Protein AF-G3XEV1-F1 (afdb_monomer_lite)

Radius of gyration: 14.2 Å; chains: 1; bounding box: 32×42×33 Å

pLDDT: mean 81.19, std 7.07, range [62.25, 90.12]

Secondary structure (DSSP, 8-state):
---HHHH--PPPPEEEEETTTTEEEEE--TTS-S-TTTSPEEEEEEEEETTTTEEEEEEESSSEEEPP---TTEEEEEEEEESSS-PPPP-

Structure (mmCIF, N/CA/C/O backbone):
data_AF-G3XEV1-F1
#
_entry.id   AF-G3XEV1-F1
#
loop_
_atom_site.group_PDB
_atom_site.id
_atom_site.type_symbol
_atom_site.label_atom_id
_atom_site.label_alt_id
_atom_site.label_comp_id
_atom_site.label_asym_id
_atom_site.label_entity_id
_atom_site.label_seq_id
_atom_site.pdbx_PDB_ins_code
_atom_site.Cartn_x
_atom_site.Cartn_y
_atom_site.Cartn_z
_atom_site.occupancy
_atom_site.B_iso_or_equiv
_atom_site.auth_seq_id
_atom_site.auth_comp_id
_atom_site.auth_asym_id
_atom_site.auth_atom_id
_atom_site.pdbx_PDB_model_num
ATOM 1 N N . SER A 1 1 ? 5.878 -26.902 -12.653 1.00 76.31 1 SER A N 1
ATOM 2 C CA . SER A 1 1 ? 6.622 -25.636 -12.801 1.00 76.31 1 SER A CA 1
ATOM 3 C C . SER A 1 1 ? 5.961 -24.556 -11.977 1.00 76.31 1 SER A C 1
ATOM 5 O O . SER A 1 1 ? 4.739 -24.538 -11.932 1.00 76.31 1 SER A O 1
ATOM 7 N N . PHE A 1 2 ? 6.739 -23.686 -11.338 1.00 79.25 2 PHE A N 1
ATOM 8 C CA . PHE A 1 2 ? 6.241 -22.462 -10.706 1.00 79.25 2 PHE A CA 1
ATOM 9 C C . PHE A 1 2 ? 6.900 -21.257 -11.382 1.00 79.25 2 PHE A C 1
ATOM 11 O O . PHE A 1 2 ? 8.016 -21.374 -11.890 1.00 79.25 2 PHE A O 1
ATOM 18 N N . PHE A 1 3 ? 6.217 -20.115 -11.398 1.00 81.50 3 PHE A N 1
ATOM 19 C CA . PHE A 1 3 ? 6.804 -18.849 -11.826 1.00 81.50 3 PHE A CA 1
ATOM 20 C C . PHE A 1 3 ? 7.031 -17.966 -10.604 1.00 81.50 3 PHE A C 1
ATOM 22 O O . PHE A 1 3 ? 6.214 -17.947 -9.688 1.00 81.50 3 PHE A O 1
ATOM 29 N N . ILE A 1 4 ? 8.118 -17.191 -10.607 1.00 81.25 4 ILE A N 1
ATOM 30 C CA . ILE A 1 4 ? 8.438 -16.269 -9.504 1.00 81.25 4 ILE A CA 1
ATOM 31 C C . ILE A 1 4 ? 7.261 -15.321 -9.239 1.00 81.25 4 ILE A C 1
ATOM 33 O O . ILE A 1 4 ? 6.890 -15.129 -8.089 1.00 81.25 4 ILE A O 1
ATOM 37 N N . ARG A 1 5 ? 6.606 -14.824 -10.299 1.00 81.62 5 ARG A N 1
ATOM 38 C CA . ARG A 1 5 ? 5.424 -13.942 -10.233 1.00 81.62 5 ARG A CA 1
ATOM 39 C C . ARG A 1 5 ? 4.250 -14.496 -9.409 1.00 81.62 5 ARG A C 1
ATOM 41 O O . ARG A 1 5 ? 3.499 -13.706 -8.853 1.00 81.62 5 ARG A O 1
ATOM 48 N N . ASP A 1 6 ? 4.111 -15.821 -9.312 1.00 79.50 6 ASP A N 1
ATOM 49 C CA . ASP A 1 6 ? 3.033 -16.472 -8.551 1.00 79.50 6 ASP A CA 1
ATOM 50 C C . ASP A 1 6 ? 3.355 -16.576 -7.051 1.00 79.50 6 ASP A C 1
ATOM 52 O O . ASP A 1 6 ? 2.453 -16.726 -6.231 1.00 79.50 6 ASP A O 1
ATOM 56 N N . ILE A 1 7 ? 4.635 -16.470 -6.680 1.00 83.31 7 ILE A N 1
ATOM 57 C CA . ILE A 1 7 ? 5.112 -16.561 -5.292 1.00 83.31 7 ILE A CA 1
ATOM 58 C C . ILE A 1 7 ? 5.639 -15.226 -4.754 1.00 83.31 7 ILE A C 1
ATOM 60 O O . ILE A 1 7 ? 6.190 -15.180 -3.655 1.00 83.31 7 ILE A O 1
ATOM 64 N N . ILE A 1 8 ? 5.485 -14.130 -5.506 1.00 83.56 8 ILE A N 1
ATOM 65 C CA . ILE A 1 8 ? 5.858 -12.807 -5.011 1.00 83.56 8 ILE A CA 1
ATOM 66 C C . ILE A 1 8 ? 4.933 -12.421 -3.854 1.00 83.56 8 ILE A C 1
ATOM 68 O O . ILE A 1 8 ? 3.705 -12.412 -3.966 1.00 83.56 8 ILE A O 1
ATOM 72 N N . LYS A 1 9 ? 5.547 -12.055 -2.734 1.00 84.44 9 LYS A N 1
ATOM 73 C CA . LYS A 1 9 ? 4.893 -11.393 -1.612 1.00 84.44 9 LYS A CA 1
ATOM 74 C C . LYS A 1 9 ? 5.733 -10.157 -1.289 1.00 84.44 9 LYS A C 1
ATOM 76 O O . LYS A 1 9 ? 6.876 -10.327 -0.864 1.00 84.44 9 LYS A O 1
ATOM 81 N N . PRO A 1 10 ? 5.241 -8.936 -1.559 1.00 84.12 10 PRO A N 1
ATOM 82 C CA . PRO A 1 10 ? 5.957 -7.739 -1.154 1.00 84.12 10 PRO A CA 1
ATOM 83 C C . PRO A 1 10 ? 6.048 -7.673 0.368 1.00 84.12 10 PRO A C 1
ATOM 85 O O . PRO A 1 10 ? 5.205 -8.213 1.090 1.00 84.12 10 PRO A O 1
ATOM 88 N N . ASP A 1 11 ? 7.081 -6.988 0.838 1.00 86.00 11 ASP A N 1
ATOM 89 C CA . ASP A 1 11 ? 7.255 -6.705 2.255 1.00 86.00 11 ASP A CA 1
ATOM 90 C C . ASP A 1 11 ? 6.243 -5.650 2.734 1.00 86.00 11 ASP A C 1
ATOM 92 O O . ASP A 1 11 ? 5.594 -4.978 1.922 1.00 86.00 11 ASP A O 1
ATOM 96 N N . ALA A 1 12 ? 6.088 -5.514 4.050 1.00 83.06 12 ALA A N 1
ATOM 97 C CA . ALA A 1 12 ? 5.138 -4.570 4.619 1.00 83.06 12 ALA A CA 1
ATOM 98 C C . ALA A 1 12 ? 5.585 -3.132 4.296 1.00 83.06 12 ALA A C 1
ATOM 100 O O . ALA A 1 12 ? 6.730 -2.753 4.573 1.00 83.06 12 ALA A O 1
ATOM 101 N N . PRO A 1 13 ? 4.717 -2.294 3.705 1.00 85.62 13 PRO A N 1
ATOM 102 C CA . PRO A 1 13 ? 5.064 -0.907 3.458 1.00 85.62 13 PRO A CA 1
ATOM 103 C C . PRO A 1 13 ? 5.188 -0.158 4.787 1.00 85.62 13 PRO A C 1
ATOM 105 O O . PRO A 1 13 ? 4.421 -0.373 5.728 1.00 85.62 13 PRO A O 1
ATOM 108 N N . GLN A 1 14 ? 6.140 0.770 4.868 1.00 83.81 14 GLN A N 1
ATOM 109 C CA . GLN A 1 14 ? 6.318 1.565 6.078 1.00 83.81 14 GLN A CA 1
ATOM 110 C C . GLN A 1 14 ? 5.207 2.618 6.146 1.00 83.81 14 GLN A C 1
ATOM 112 O O . GLN A 1 14 ? 5.275 3.646 5.471 1.00 83.81 14 GLN A O 1
ATOM 117 N N . CYS A 1 15 ? 4.162 2.340 6.928 1.00 83.44 15 CYS A N 1
ATOM 118 C CA . CYS A 1 15 ? 3.007 3.219 7.076 1.00 83.44 15 CYS A CA 1
ATOM 119 C C . CYS A 1 15 ? 3.227 4.300 8.140 1.00 83.44 15 CYS A C 1
ATOM 121 O O . CYS A 1 15 ? 3.753 4.043 9.224 1.00 83.44 15 CYS A O 1
ATOM 123 N N . GLN A 1 16 ? 2.751 5.506 7.856 1.00 82.50 16 GLN A N 1
ATOM 124 C CA . GLN A 1 16 ? 2.781 6.649 8.751 1.00 82.50 16 GLN A CA 1
ATOM 125 C C . GLN A 1 16 ? 1.402 7.315 8.762 1.00 82.50 16 GLN A C 1
ATOM 127 O O . GLN A 1 16 ? 0.869 7.726 7.732 1.00 82.50 16 GLN A O 1
ATOM 132 N N . TYR A 1 17 ? 0.791 7.399 9.943 1.00 81.56 17 TYR A N 1
ATOM 133 C CA . TYR A 1 17 ? -0.513 8.034 10.108 1.00 81.56 17 TYR A CA 1
ATOM 134 C C . TYR A 1 17 ? -0.353 9.486 10.555 1.00 81.56 17 TYR A C 1
ATOM 136 O O . TYR A 1 17 ? 0.177 9.768 11.630 1.00 81.56 17 TYR A O 1
ATOM 144 N N . ILE A 1 18 ? -0.860 10.413 9.746 1.00 78.81 18 ILE A N 1
ATOM 145 C CA . ILE A 1 18 ? -0.874 11.844 10.035 1.00 78.81 18 ILE A CA 1
ATOM 146 C C . ILE A 1 18 ? -2.254 12.204 10.592 1.00 78.81 18 ILE A C 1
ATOM 148 O O . ILE A 1 18 ? -3.181 12.574 9.866 1.00 78.81 18 ILE A O 1
ATOM 152 N N . SER A 1 19 ? -2.380 12.129 11.921 1.00 67.06 19 SER A N 1
ATOM 153 C CA . SER A 1 19 ? -3.635 12.411 12.634 1.00 67.06 19 SER A CA 1
ATOM 154 C C . SER A 1 19 ? -4.179 13.828 12.414 1.00 67.06 19 SER A C 1
ATOM 156 O O . SER A 1 19 ? -5.377 14.039 12.597 1.00 67.06 19 SER A O 1
ATOM 158 N N . ALA A 1 20 ? -3.332 14.795 12.040 1.00 68.38 20 ALA A N 1
ATOM 159 C CA . ALA A 1 20 ? -3.744 16.182 11.814 1.00 68.38 20 ALA A CA 1
ATOM 160 C C . ALA A 1 20 ? -4.780 16.303 10.681 1.00 68.38 20 ALA A C 1
ATOM 162 O O . ALA A 1 20 ? -5.786 16.993 10.837 1.00 68.38 20 ALA A O 1
ATOM 163 N N . ASN A 1 21 ? -4.575 15.558 9.589 1.00 70.94 21 ASN A N 1
ATOM 164 C CA . ASN A 1 21 ? -5.398 15.642 8.379 1.00 70.94 21 ASN A CA 1
ATOM 165 C C . ASN A 1 21 ? -6.182 14.350 8.092 1.00 70.94 21 ASN A C 1
ATOM 167 O O . ASN A 1 21 ? -6.963 14.309 7.148 1.00 70.94 21 ASN A O 1
ATOM 171 N N . GLY A 1 22 ? -5.985 13.294 8.893 1.00 77.88 22 GLY A N 1
ATOM 172 C CA . GLY A 1 22 ? -6.523 11.963 8.589 1.00 77.88 22 GLY A CA 1
ATOM 173 C C . GLY A 1 22 ? -5.840 11.319 7.379 1.00 77.88 22 GLY A C 1
ATOM 174 O O . GLY A 1 22 ? -6.396 10.420 6.758 1.00 77.88 22 GLY A O 1
ATOM 175 N N . THR A 1 23 ? -4.641 11.776 7.017 1.00 85.69 23 THR A N 1
ATOM 176 C CA . THR A 1 23 ? -3.890 11.226 5.886 1.00 85.69 23 THR A CA 1
ATOM 177 C C . THR A 1 23 ? -3.036 10.063 6.370 1.00 85.69 23 THR A C 1
ATOM 179 O O . THR A 1 23 ? -2.253 10.213 7.307 1.00 85.69 23 THR A O 1
ATOM 182 N N . VAL A 1 24 ? -3.156 8.909 5.725 1.00 86.81 24 VAL A N 1
ATOM 183 C CA . VAL A 1 24 ? -2.202 7.808 5.873 1.00 86.81 24 VAL A CA 1
ATOM 184 C C . VAL A 1 24 ? -1.246 7.904 4.697 1.00 86.81 24 VAL A C 1
ATOM 186 O O . VAL A 1 24 ? -1.680 7.934 3.549 1.00 86.81 24 VAL A O 1
ATOM 189 N N . THR A 1 25 ? 0.045 7.975 4.977 1.00 89.50 25 THR A N 1
ATOM 190 C CA . THR A 1 25 ? 1.097 7.902 3.965 1.00 89.50 25 THR A CA 1
ATOM 191 C C . THR A 1 25 ? 1.894 6.626 4.171 1.00 89.50 25 THR A C 1
ATOM 193 O O . THR A 1 25 ? 1.984 6.108 5.283 1.00 89.50 25 THR A O 1
ATOM 196 N N . TRP A 1 26 ? 2.455 6.072 3.107 1.00 90.12 26 TRP A N 1
ATOM 197 C CA . TRP A 1 26 ? 3.337 4.916 3.209 1.00 90.12 26 TRP A CA 1
ATOM 198 C C . TRP A 1 26 ? 4.435 4.963 2.163 1.00 90.12 26 TRP A C 1
ATOM 200 O O . TRP A 1 26 ? 4.307 5.563 1.094 1.00 90.12 26 TRP A O 1
ATOM 210 N N . THR A 1 27 ? 5.550 4.317 2.469 1.00 88.31 27 THR A N 1
ATOM 211 C CA . THR A 1 27 ? 6.669 4.204 1.537 1.00 88.31 27 THR A CA 1
ATOM 212 C C . THR A 1 27 ? 6.811 2.791 1.005 1.00 88.31 27 THR A C 1
ATOM 214 O O . THR A 1 27 ? 6.468 1.813 1.672 1.00 88.31 27 THR A O 1
ATOM 217 N N . TYR A 1 28 ? 7.291 2.696 -0.239 1.00 85.25 28 TYR A N 1
ATOM 218 C CA . TYR A 1 28 ? 7.624 1.413 -0.843 1.00 85.25 28 TYR A CA 1
ATOM 219 C C . TYR A 1 28 ? 8.641 0.684 0.044 1.00 85.25 28 TYR A C 1
ATOM 221 O O . TYR A 1 28 ? 9.606 1.310 0.503 1.00 85.25 28 TYR A O 1
ATOM 229 N N . PRO A 1 29 ? 8.455 -0.624 0.266 1.00 84.88 29 PRO A N 1
ATOM 230 C CA . PRO A 1 29 ? 9.422 -1.402 1.014 1.00 84.88 29 PRO A CA 1
ATOM 231 C C . PRO A 1 29 ? 10.767 -1.395 0.283 1.00 84.88 29 PRO A C 1
ATOM 233 O O . PRO A 1 29 ? 10.830 -1.536 -0.939 1.00 84.88 29 PRO A O 1
ATOM 236 N N . ARG A 1 30 ? 11.866 -1.231 1.031 1.00 82.06 30 ARG A N 1
ATOM 237 C CA . ARG A 1 30 ? 13.226 -1.161 0.455 1.00 82.06 30 ARG A CA 1
ATOM 238 C C . ARG A 1 30 ? 13.643 -2.447 -0.255 1.00 82.06 30 ARG A C 1
ATOM 240 O O . ARG A 1 30 ? 14.521 -2.410 -1.106 1.00 82.06 30 ARG A O 1
ATOM 247 N N . THR A 1 31 ? 13.036 -3.565 0.122 1.00 85.50 31 THR A N 1
ATOM 248 C CA . THR A 1 31 ? 13.260 -4.893 -0.457 1.00 85.50 31 THR A CA 1
ATOM 249 C C . THR A 1 31 ? 12.536 -5.093 -1.789 1.00 85.50 31 THR A C 1
ATOM 251 O O . THR A 1 31 ? 12.765 -6.102 -2.452 1.00 85.50 31 THR A O 1
ATOM 254 N N . TRP A 1 32 ? 11.677 -4.155 -2.208 1.00 87.06 32 TRP A N 1
ATOM 255 C CA . TRP A 1 32 ? 10.960 -4.256 -3.474 1.00 87.06 32 TRP A CA 1
ATOM 256 C C . TRP A 1 32 ? 11.841 -3.938 -4.681 1.00 87.06 32 TRP A C 1
ATOM 258 O O . TRP A 1 32 ? 12.727 -3.082 -4.632 1.00 87.06 32 TRP A O 1
ATOM 268 N N . SER A 1 33 ? 11.561 -4.610 -5.796 1.00 84.12 33 SER A N 1
ATOM 269 C CA . SER A 1 33 ? 12.296 -4.435 -7.042 1.00 84.12 33 SER A CA 1
ATOM 270 C C . SER A 1 33 ? 12.186 -3.002 -7.573 1.00 84.12 33 SER A C 1
ATOM 272 O O . SER A 1 33 ? 11.107 -2.418 -7.665 1.00 84.12 33 SER A O 1
ATOM 274 N N . THR A 1 34 ? 13.330 -2.433 -7.954 1.00 82.38 34 THR A N 1
ATOM 275 C CA . THR A 1 34 ? 13.422 -1.127 -8.617 1.00 82.38 34 THR A CA 1
ATOM 276 C C . THR A 1 34 ? 13.702 -1.327 -10.113 1.00 82.38 34 THR A C 1
ATOM 278 O O . THR A 1 34 ? 14.344 -2.308 -10.483 1.00 82.38 34 THR A O 1
ATOM 281 N N . PRO A 1 35 ? 13.222 -0.438 -10.999 1.00 86.75 35 PRO A N 1
ATOM 282 C CA . PRO A 1 35 ? 12.523 0.808 -10.707 1.00 86.75 35 PRO A CA 1
ATOM 283 C C . PRO A 1 35 ? 11.019 0.610 -10.455 1.00 86.75 35 PRO A C 1
ATOM 285 O O . PRO A 1 35 ? 10.355 -0.209 -11.085 1.00 86.75 35 PRO A O 1
ATOM 288 N N . LYS A 1 36 ? 10.460 1.449 -9.578 1.00 78.50 36 LYS A N 1
ATOM 289 C CA . LYS A 1 36 ? 9.018 1.508 -9.261 1.00 78.50 36 LYS A CA 1
ATOM 290 C C . LYS A 1 36 ? 8.112 1.788 -10.469 1.00 78.50 36 LYS A C 1
ATOM 292 O O . LYS A 1 36 ? 6.928 1.486 -10.429 1.00 78.50 36 LYS A O 1
ATOM 297 N N . SER A 1 37 ? 8.663 2.349 -11.546 1.00 81.62 37 SER A N 1
ATOM 298 C CA . SER A 1 37 ? 7.957 2.525 -12.820 1.00 81.62 37 SER A CA 1
ATOM 299 C C . SER A 1 37 ? 7.682 1.199 -13.535 1.00 81.62 37 SER A C 1
ATOM 301 O O . SER A 1 37 ? 6.713 1.113 -14.281 1.00 81.62 37 SER A O 1
ATOM 303 N N . TYR A 1 38 ? 8.515 0.180 -13.306 1.00 84.56 38 TYR A N 1
ATOM 304 C CA . TYR A 1 38 ? 8.373 -1.145 -13.909 1.00 84.56 38 TYR A CA 1
ATOM 305 C C . TYR A 1 38 ? 7.694 -2.146 -12.966 1.00 84.56 38 TYR A C 1
ATOM 307 O O . TYR A 1 38 ? 6.902 -2.968 -13.415 1.00 84.56 38 TYR A O 1
ATOM 315 N N . PHE A 1 39 ? 7.944 -2.032 -11.658 1.00 83.88 39 PHE A N 1
ATOM 316 C CA . PHE A 1 39 ? 7.312 -2.854 -10.622 1.00 83.88 39 PHE A CA 1
ATOM 317 C C . PHE A 1 39 ? 6.387 -2.008 -9.730 1.00 83.88 39 PHE A C 1
ATOM 319 O O . PHE A 1 39 ? 6.751 -1.701 -8.589 1.00 83.88 39 PHE A O 1
ATOM 326 N N . PRO A 1 40 ? 5.215 -1.570 -10.221 1.00 87.19 40 PRO A N 1
ATOM 327 C CA . PRO A 1 40 ? 4.273 -0.830 -9.397 1.00 87.19 40 PRO A CA 1
ATOM 328 C C . PRO A 1 40 ? 3.599 -1.753 -8.381 1.00 87.19 40 PRO A C 1
ATOM 330 O O . PRO A 1 40 ? 3.059 -2.809 -8.722 1.00 87.19 40 PRO A O 1
ATOM 333 N N . LEU A 1 41 ? 3.586 -1.306 -7.130 1.00 87.69 41 LEU A N 1
ATOM 334 C CA . LEU A 1 41 ? 2.765 -1.885 -6.079 1.00 87.69 41 LEU A CA 1
ATOM 335 C C . LEU A 1 41 ? 1.429 -1.152 -6.019 1.00 87.69 41 LEU A C 1
ATOM 337 O O . LEU A 1 41 ? 1.365 0.067 -6.177 1.00 87.69 41 LEU A O 1
ATOM 341 N N . THR A 1 42 ? 0.377 -1.910 -5.754 1.00 89.31 42 THR A N 1
ATOM 342 C CA . THR A 1 42 ? -0.899 -1.394 -5.276 1.00 89.31 42 THR A CA 1
ATOM 343 C C . THR A 1 42 ? -0.961 -1.570 -3.764 1.00 89.31 42 THR A C 1
ATOM 345 O O . THR A 1 42 ? -0.379 -2.508 -3.207 1.00 89.31 42 THR A O 1
ATOM 348 N N . PHE A 1 43 ? -1.640 -0.657 -3.084 1.00 89.19 43 PHE A N 1
ATOM 349 C CA . PHE A 1 43 ? -1.719 -0.639 -1.635 1.00 89.19 43 PHE A CA 1
ATOM 350 C C . PHE A 1 43 ? -3.161 -0.680 -1.169 1.00 89.19 43 PHE A C 1
ATOM 352 O O . PHE A 1 43 ? -4.077 -0.190 -1.824 1.00 89.19 43 PHE A O 1
ATOM 359 N N . ARG A 1 44 ? -3.358 -1.259 0.008 1.00 88.81 44 ARG A N 1
ATOM 360 C CA . ARG A 1 44 ? -4.670 -1.404 0.618 1.00 88.81 44 ARG A CA 1
ATOM 361 C C . ARG A 1 44 ? -4.599 -1.023 2.079 1.00 88.81 44 ARG A C 1
ATOM 363 O O . ARG A 1 44 ? -3.924 -1.672 2.874 1.00 88.81 44 ARG A O 1
ATOM 370 N N . VAL A 1 45 ? -5.322 0.026 2.437 1.00 87.75 45 VAL A N 1
ATOM 371 C CA . VAL A 1 45 ? -5.454 0.507 3.807 1.00 87.75 45 VAL A CA 1
ATOM 372 C C . VAL A 1 45 ? -6.701 -0.097 4.419 1.00 87.75 45 VAL A C 1
ATOM 374 O O . VAL A 1 45 ? -7.829 0.235 4.051 1.00 87.75 45 VAL A O 1
ATOM 377 N N . LYS A 1 46 ? -6.506 -0.978 5.392 1.00 87.19 46 LYS A N 1
ATOM 378 C CA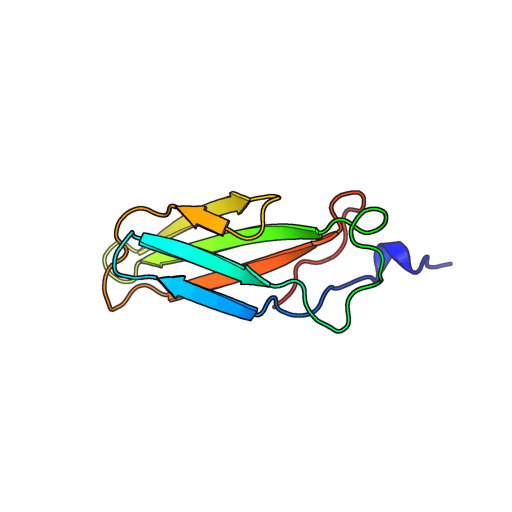 . LYS A 1 46 ? -7.576 -1.519 6.218 1.00 87.19 46 LYS A CA 1
ATOM 379 C C . LYS A 1 46 ? -7.645 -0.727 7.517 1.00 87.19 46 LYS A C 1
ATOM 381 O O . LYS A 1 46 ? -6.684 -0.672 8.276 1.00 87.19 46 LYS A O 1
ATOM 386 N N . VAL A 1 47 ? -8.801 -0.129 7.770 1.00 85.81 47 VAL A N 1
ATOM 387 C CA . VAL A 1 47 ? -9.128 0.565 9.014 1.00 85.81 47 VAL A CA 1
ATOM 388 C C . VAL A 1 47 ? -10.148 -0.276 9.762 1.00 85.81 47 VAL A C 1
ATOM 390 O O . VAL A 1 47 ? -11.294 -0.409 9.333 1.00 85.81 47 VAL A O 1
ATOM 393 N N . GLU A 1 48 ? -9.737 -0.867 10.874 1.00 82.88 48 GLU A N 1
ATOM 394 C CA . GLU A 1 48 ? -10.594 -1.683 11.723 1.00 82.88 48 GLU A CA 1
ATOM 395 C C . GLU A 1 48 ? -11.008 -0.889 12.961 1.00 82.88 48 GLU A C 1
ATOM 397 O O . GLU A 1 48 ? -10.203 -0.632 13.860 1.00 82.88 48 GLU A O 1
ATOM 402 N N . SER A 1 49 ? -12.280 -0.479 13.001 1.00 77.81 49 SER A N 1
ATOM 403 C CA . SER A 1 49 ? -12.818 0.260 14.140 1.00 77.81 49 SER A CA 1
ATOM 404 C C . SER A 1 49 ? -13.383 -0.691 15.191 1.00 77.81 49 SER A C 1
ATOM 406 O O . SER A 1 49 ? -14.460 -1.269 15.011 1.00 77.81 49 SER A O 1
ATOM 408 N N . THR A 1 50 ? -12.711 -0.773 16.341 1.00 69.06 50 THR A N 1
ATOM 409 C CA . THR A 1 50 ? -13.129 -1.598 17.493 1.00 69.06 50 THR A CA 1
ATOM 410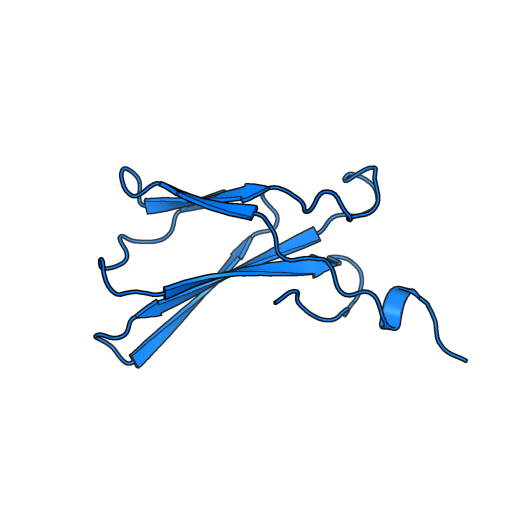 C C . THR A 1 50 ? -14.493 -1.184 18.051 1.00 69.06 50 THR A C 1
ATOM 412 O O . THR A 1 50 ? -15.248 -2.013 18.547 1.00 69.06 50 THR A O 1
ATOM 415 N N . LYS A 1 51 ? -14.862 0.097 17.912 1.00 66.94 51 LYS A N 1
ATOM 416 C CA . LYS A 1 51 ? -16.139 0.638 18.410 1.00 66.94 51 LYS A CA 1
ATOM 417 C C . LYS A 1 51 ? -17.369 0.216 17.606 1.00 66.94 51 LYS A C 1
ATOM 419 O O . LYS A 1 51 ? -18.475 0.297 18.126 1.00 66.94 51 LYS A O 1
ATOM 424 N N . LYS A 1 52 ? -17.209 -0.137 16.327 1.00 65.00 52 LYS A N 1
ATOM 425 C CA . LYS A 1 52 ? -18.343 -0.413 15.426 1.00 65.00 52 LYS A CA 1
ATOM 426 C C . LYS A 1 52 ? -18.312 -1.810 14.807 1.00 65.00 52 LYS A C 1
ATOM 428 O O . LYS A 1 52 ? -19.208 -2.090 14.020 1.00 65.00 52 LYS A O 1
ATOM 433 N N . TYR A 1 53 ? -17.308 -2.645 15.114 1.00 66.38 53 TYR A N 1
ATOM 434 C CA . TYR A 1 53 ? -17.065 -3.928 14.428 1.00 66.38 53 TYR A CA 1
ATOM 435 C C . TYR A 1 53 ? -17.147 -3.791 12.896 1.00 66.38 53 TYR A C 1
ATOM 437 O O . TYR A 1 53 ? -17.647 -4.660 12.188 1.00 66.38 53 TYR A O 1
ATOM 445 N N . LYS A 1 54 ? -16.698 -2.645 12.372 1.00 74.31 54 LYS A N 1
ATOM 446 C CA . LYS A 1 54 ? -16.696 -2.353 10.939 1.00 74.31 54 LYS A CA 1
ATOM 447 C C . LYS A 1 54 ? -15.257 -2.167 10.500 1.00 74.31 54 LYS A C 1
ATOM 449 O O . LYS A 1 54 ? -14.577 -1.260 10.976 1.00 74.31 54 LYS A O 1
ATOM 454 N N . SER A 1 55 ? -14.820 -3.016 9.578 1.00 80.06 55 SER A N 1
ATOM 455 C CA . SER A 1 55 ? -13.587 -2.815 8.830 1.00 80.06 55 SER A CA 1
ATOM 456 C C . SER A 1 55 ? -13.905 -2.033 7.563 1.00 80.06 55 SER A C 1
ATOM 458 O O . SER A 1 55 ? -14.709 -2.484 6.744 1.00 80.06 55 SER A O 1
ATOM 460 N N . LYS A 1 56 ? -13.279 -0.873 7.391 1.00 85.06 56 LYS A N 1
ATOM 461 C CA . LYS A 1 56 ? -13.254 -0.173 6.110 1.00 85.06 56 LYS A CA 1
ATOM 462 C C . LYS A 1 56 ? -11.960 -0.502 5.396 1.00 85.06 56 LYS A C 1
ATOM 464 O O . LYS A 1 56 ? -10.907 -0.601 6.015 1.00 85.06 56 LYS A O 1
ATOM 469 N N . VAL A 1 57 ? -12.064 -0.675 4.095 1.00 87.00 57 VAL A N 1
ATOM 470 C CA . VAL A 1 57 ? -10.936 -0.925 3.216 1.00 87.00 57 VAL A CA 1
ATOM 471 C C . VAL A 1 57 ? -10.890 0.215 2.221 1.00 87.00 57 VAL A C 1
ATOM 473 O O . VAL A 1 57 ? -11.929 0.580 1.676 1.00 87.00 57 VAL A O 1
ATOM 476 N N . TYR A 1 58 ? -9.693 0.725 1.978 1.00 86.69 58 TYR A N 1
ATOM 477 C CA . TYR A 1 58 ? -9.429 1.683 0.925 1.00 86.69 58 TYR A CA 1
ATOM 478 C C . TYR A 1 58 ? -8.261 1.185 0.088 1.00 86.69 58 TYR A C 1
ATOM 480 O O . TYR A 1 58 ? -7.186 0.930 0.627 1.00 86.69 58 TYR A O 1
ATOM 488 N N . ASP A 1 59 ? -8.476 1.035 -1.209 1.00 86.06 59 ASP A N 1
ATOM 489 C CA . ASP A 1 59 ? -7.424 0.704 -2.160 1.00 86.06 59 ASP A CA 1
ATOM 490 C C . ASP A 1 59 ? -6.804 2.006 -2.685 1.00 86.06 59 ASP A C 1
ATOM 492 O O . ASP A 1 59 ? -7.505 2.991 -2.931 1.00 86.06 59 ASP A O 1
ATOM 496 N N . ALA A 1 60 ? -5.481 2.032 -2.795 1.00 86.25 60 ALA A N 1
ATOM 497 C CA . ALA A 1 60 ? -4.712 3.184 -3.231 1.00 86.25 60 ALA A CA 1
ATOM 498 C C . ALA A 1 60 ? -3.486 2.721 -4.018 1.00 86.25 60 ALA A C 1
ATOM 500 O O . ALA A 1 60 ? -2.673 1.940 -3.535 1.00 86.25 60 ALA A O 1
ATOM 501 N N . ASP A 1 61 ? -3.329 3.243 -5.229 1.00 82.38 61 ASP A N 1
ATOM 502 C CA . ASP A 1 61 ? -2.121 3.022 -6.033 1.00 82.38 61 ASP A CA 1
ATOM 503 C C . ASP A 1 61 ? -1.015 4.041 -5.698 1.00 82.38 61 ASP A C 1
ATOM 505 O O . ASP A 1 61 ? 0.150 3.862 -6.055 1.00 82.38 61 ASP A O 1
ATOM 509 N N . GLU A 1 62 ? -1.375 5.116 -4.995 1.00 82.69 62 GLU A N 1
ATOM 510 C CA . GLU A 1 62 ? -0.462 6.169 -4.559 1.00 82.69 62 GLU A CA 1
ATOM 511 C C . GLU A 1 62 ? 0.105 5.886 -3.162 1.00 82.69 62 GLU A C 1
ATOM 513 O O . GLU A 1 62 ? -0.402 5.067 -2.405 1.00 82.69 62 GLU A O 1
ATOM 518 N N . GLN A 1 63 ? 1.177 6.588 -2.797 1.00 83.56 63 GLN A N 1
ATOM 519 C CA . GLN A 1 63 ? 1.853 6.466 -1.497 1.00 83.56 63 GLN A CA 1
ATOM 520 C C . GLN A 1 63 ? 1.142 7.227 -0.360 1.00 83.56 63 GLN A C 1
ATOM 522 O O . GLN A 1 63 ? 1.716 7.474 0.705 1.00 83.56 63 GLN A O 1
ATOM 527 N N . SER A 1 64 ? -0.093 7.659 -0.599 1.00 84.19 64 SER A N 1
ATOM 528 C CA . SER A 1 64 ? -0.900 8.427 0.336 1.00 84.19 64 SER A CA 1
ATOM 529 C C . SER A 1 64 ? -2.386 8.241 0.055 1.00 84.19 64 SER A C 1
ATOM 531 O O . SER A 1 64 ? -2.818 8.129 -1.089 1.00 84.19 64 SER A O 1
ATOM 533 N N . ILE A 1 65 ? -3.189 8.241 1.115 1.00 87.50 65 ILE A N 1
ATOM 534 C CA . ILE A 1 65 ? -4.643 8.332 1.015 1.00 87.50 65 ILE A CA 1
ATOM 535 C C . ILE A 1 65 ? -5.202 9.111 2.203 1.00 87.50 65 ILE A C 1
ATOM 537 O O . ILE A 1 65 ? -4.687 9.050 3.322 1.00 87.50 65 ILE A O 1
ATOM 541 N N . GLN A 1 66 ? -6.285 9.843 1.969 1.00 84.31 66 GLN A N 1
ATOM 542 C CA . GLN A 1 66 ? -7.054 10.475 3.032 1.00 84.31 66 GLN A CA 1
ATOM 543 C C . GLN A 1 66 ? -8.126 9.508 3.529 1.00 84.31 66 GLN A C 1
ATOM 545 O O . GLN A 1 66 ? -9.029 9.131 2.784 1.00 84.31 66 GLN A O 1
ATOM 550 N N . ILE A 1 67 ? -8.038 9.120 4.800 1.00 81.94 67 ILE A N 1
ATOM 551 C CA . ILE A 1 67 ? -9.086 8.356 5.471 1.00 81.94 67 ILE A CA 1
ATOM 552 C C . ILE A 1 67 ? -9.882 9.272 6.408 1.00 81.94 67 ILE A C 1
ATOM 554 O O . ILE A 1 67 ? -9.329 10.178 7.036 1.00 81.94 67 ILE A O 1
ATOM 558 N N . PRO A 1 68 ? -11.199 9.053 6.545 1.00 72.06 68 PRO A N 1
ATOM 559 C CA . PRO A 1 68 ? -11.998 9.786 7.517 1.00 72.06 68 PRO A CA 1
ATOM 560 C C . PRO A 1 68 ? -11.435 9.588 8.929 1.00 72.06 68 PRO A C 1
ATOM 562 O O . PRO A 1 68 ? -10.963 8.494 9.258 1.00 72.06 68 PRO A O 1
ATOM 565 N N . LYS A 1 69 ? -11.508 10.650 9.753 1.00 64.69 69 LYS A N 1
ATOM 566 C CA . LYS A 1 69 ? -10.991 10.687 11.132 1.00 64.69 69 LYS A CA 1
ATOM 567 C C . LYS A 1 69 ? -11.333 9.398 11.868 1.00 64.69 69 LYS A C 1
ATOM 569 O O 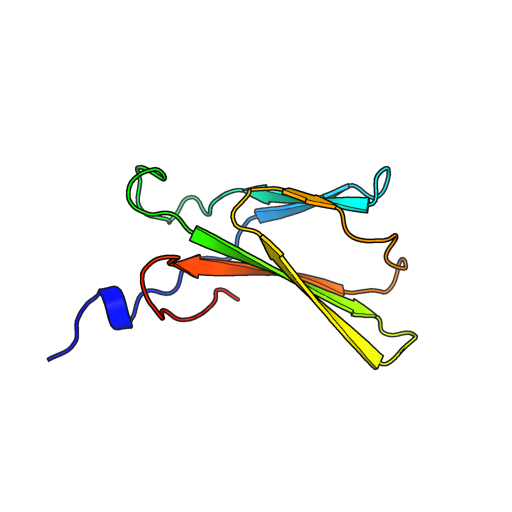. LYS A 1 69 ? -12.480 9.125 12.218 1.00 64.69 69 LYS A O 1
ATOM 574 N N . THR A 1 70 ? -10.288 8.616 12.047 1.00 65.50 70 THR A N 1
ATOM 575 C CA . THR A 1 70 ? -10.308 7.292 12.636 1.00 65.50 70 THR A CA 1
ATOM 576 C C . T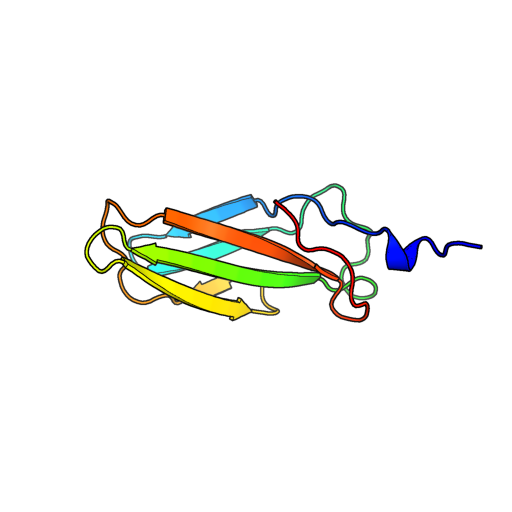HR A 1 70 ? -10.077 7.461 14.136 1.00 65.50 70 THR A C 1
ATOM 578 O O . THR A 1 70 ? -9.332 8.348 14.562 1.00 65.50 70 THR A O 1
ATOM 581 N N . GLY A 1 71 ? -10.817 6.717 14.956 1.00 63.44 71 GLY A N 1
ATOM 582 C CA . GLY A 1 71 ? -10.765 6.866 16.407 1.00 63.44 71 GLY A CA 1
ATOM 583 C C . GLY A 1 71 ? -9.392 6.473 16.970 1.00 63.44 71 GLY A C 1
ATOM 584 O O . GLY A 1 71 ? -8.697 5.661 16.370 1.00 63.44 71 GLY A O 1
ATOM 585 N N . PRO A 1 72 ? -9.006 6.950 18.168 1.00 62.25 72 PRO A N 1
ATOM 586 C CA . PRO A 1 72 ? -7.709 6.626 18.781 1.00 62.25 72 PRO A CA 1
ATOM 587 C C . PRO A 1 72 ? -7.503 5.131 19.110 1.00 62.25 72 PRO A C 1
ATOM 589 O O . PRO A 1 72 ? -6.415 4.745 19.514 1.00 62.25 72 PRO A O 1
ATOM 592 N N . LYS A 1 73 ? -8.541 4.291 18.971 1.00 64.69 73 LYS A N 1
ATOM 593 C CA . LYS A 1 73 ? -8.506 2.831 19.196 1.00 64.69 73 LYS A CA 1
ATOM 594 C C . LYS A 1 73 ? -8.728 2.012 17.919 1.00 64.69 73 LYS A C 1
ATOM 596 O O . LYS A 1 73 ? -9.016 0.818 17.999 1.00 64.69 73 LYS A O 1
ATOM 601 N N . ASP A 1 74 ? -8.687 2.655 16.764 1.00 76.25 74 ASP A N 1
ATOM 602 C CA . ASP A 1 74 ? -8.895 1.979 15.493 1.00 76.25 74 ASP A CA 1
ATOM 603 C C . ASP A 1 74 ? -7.541 1.520 14.943 1.00 76.25 74 ASP A C 1
ATOM 605 O O . ASP A 1 74 ? -6.547 2.247 14.993 1.00 76.25 74 ASP A O 1
ATOM 609 N N . LYS A 1 75 ? -7.497 0.289 14.438 1.00 82.44 75 LYS A N 1
ATOM 610 C CA . LYS A 1 75 ? -6.275 -0.316 13.915 1.00 82.44 75 LYS A CA 1
ATOM 611 C C . LYS A 1 75 ? -6.171 -0.004 12.427 1.00 82.44 75 LYS A C 1
ATOM 613 O O . LYS A 1 75 ? -7.067 -0.355 11.663 1.00 82.44 75 LYS A O 1
ATOM 618 N N . ILE A 1 76 ? -5.090 0.658 12.029 1.00 83.44 76 ILE A N 1
ATOM 619 C CA . ILE A 1 76 ? -4.784 0.945 10.626 1.00 83.44 76 ILE A CA 1
ATOM 620 C C . ILE A 1 76 ? -3.693 -0.032 10.191 1.00 83.44 76 ILE A C 1
ATOM 622 O O . ILE A 1 76 ? -2.637 -0.099 10.816 1.00 83.44 76 ILE A O 1
ATOM 626 N N . SER A 1 77 ? -3.955 -0.789 9.132 1.00 85.19 77 SER A N 1
ATOM 627 C CA . SER A 1 77 ? -2.996 -1.701 8.510 1.00 85.19 77 SER A CA 1
ATOM 628 C C . SER A 1 77 ? -2.886 -1.359 7.033 1.00 85.19 77 SER A C 1
ATOM 630 O O . SER A 1 77 ? -3.904 -1.155 6.374 1.00 85.19 77 SER A O 1
ATOM 632 N N . VAL A 1 78 ? -1.663 -1.274 6.519 1.00 88.06 78 VAL A N 1
ATOM 633 C CA . VAL A 1 78 ? -1.400 -1.003 5.104 1.00 88.06 78 VAL A CA 1
ATOM 634 C C . VAL A 1 78 ? -0.754 -2.239 4.515 1.00 88.06 78 VAL A C 1
ATOM 636 O O . VAL A 1 78 ? 0.294 -2.662 4.982 1.00 88.06 78 VAL A O 1
ATOM 639 N N . GLN A 1 79 ? -1.388 -2.806 3.499 1.00 89.31 79 GLN A N 1
ATOM 640 C CA . GLN A 1 79 ? -0.869 -3.953 2.773 1.00 89.31 79 GLN A CA 1
ATOM 641 C C . GLN A 1 79 ? -0.403 -3.506 1.395 1.00 89.31 79 GLN A C 1
ATOM 643 O O . GLN A 1 79 ? -1.026 -2.641 0.784 1.00 89.31 79 GLN A O 1
ATOM 648 N N . ALA A 1 80 ? 0.667 -4.108 0.896 1.00 89.19 80 ALA A N 1
ATOM 649 C CA . ALA A 1 80 ? 1.143 -3.936 -0.466 1.00 89.19 80 ALA A CA 1
ATOM 650 C C . ALA A 1 80 ? 0.883 -5.207 -1.281 1.00 89.19 80 ALA A C 1
ATOM 652 O O . ALA A 1 80 ? 0.847 -6.312 -0.738 1.00 89.19 80 ALA A O 1
ATOM 653 N N . ARG A 1 81 ? 0.718 -5.064 -2.592 1.00 88.31 81 ARG A N 1
ATOM 654 C CA . ARG A 1 81 ? 0.633 -6.174 -3.546 1.00 88.31 81 ARG A CA 1
ATOM 655 C C . ARG A 1 81 ? 1.161 -5.727 -4.903 1.00 88.31 81 ARG A C 1
ATOM 657 O O . ARG A 1 81 ? 1.090 -4.546 -5.224 1.00 88.31 81 ARG A O 1
ATOM 664 N N . ASP A 1 82 ? 1.668 -6.651 -5.710 1.00 87.75 82 ASP A N 1
ATOM 665 C CA . ASP A 1 82 ? 1.953 -6.352 -7.112 1.00 87.75 82 ASP A CA 1
ATOM 666 C C . ASP A 1 82 ? 0.670 -5.935 -7.860 1.00 87.75 82 ASP A C 1
ATOM 668 O O . ASP A 1 82 ? -0.394 -6.543 -7.689 1.00 87.75 82 ASP A O 1
ATOM 672 N N . ARG A 1 83 ? 0.762 -4.868 -8.664 1.00 82.75 83 ARG A N 1
ATOM 673 C CA . ARG A 1 83 ? -0.384 -4.316 -9.401 1.00 82.75 83 ARG A CA 1
ATOM 674 C C . ARG A 1 83 ? -0.782 -5.169 -10.604 1.00 82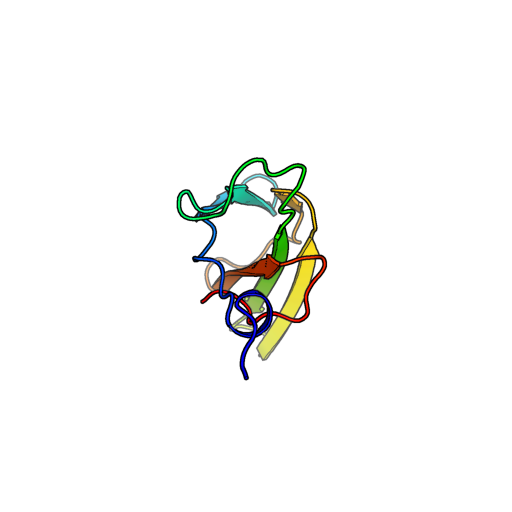.75 83 ARG A C 1
ATOM 676 O O . ARG A 1 83 ? -1.965 -5.251 -10.924 1.00 82.75 83 ARG A O 1
ATOM 683 N N . TYR A 1 84 ? 0.188 -5.760 -11.297 1.00 79.44 84 TYR A N 1
ATOM 684 C CA . TYR A 1 84 ? -0.047 -6.466 -12.558 1.00 79.44 84 TYR A CA 1
ATOM 685 C C . TYR A 1 84 ? -0.282 -7.961 -12.362 1.00 79.44 84 TYR A C 1
ATOM 687 O O . TYR A 1 84 ? -0.894 -8.606 -13.213 1.00 79.44 84 TYR A O 1
ATOM 695 N N . TYR A 1 85 ? 0.158 -8.505 -11.231 1.00 77.75 85 TYR A N 1
ATOM 696 C CA . TYR A 1 85 ? -0.000 -9.904 -10.883 1.00 77.75 85 TYR A CA 1
ATOM 697 C C . TYR A 1 85 ? -0.912 -10.098 -9.671 1.00 77.75 85 TYR A C 1
ATOM 699 O O . TYR A 1 85 ? -0.917 -9.328 -8.708 1.00 77.75 85 TYR A O 1
ATOM 707 N N . ASN A 1 86 ? -1.697 -11.179 -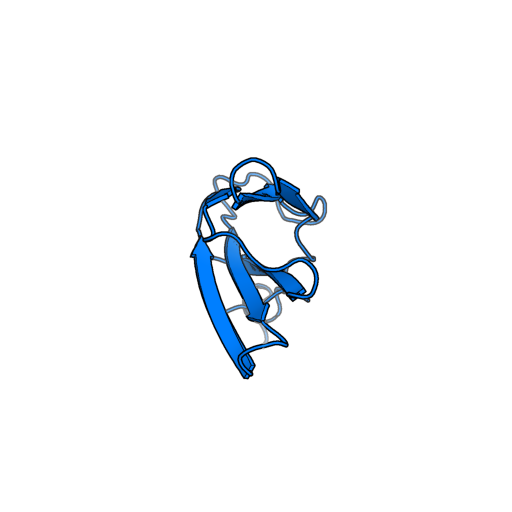9.701 1.00 71.38 86 ASN A N 1
ATOM 708 C CA . ASN A 1 86 ? -2.498 -11.647 -8.565 1.00 71.38 86 ASN A CA 1
ATOM 709 C C . ASN A 1 86 ? -1.628 -12.324 -7.497 1.00 71.38 86 ASN A C 1
ATOM 711 O O . ASN A 1 86 ? -1.875 -13.455 -7.093 1.00 71.38 86 ASN A O 1
ATOM 715 N N . SER A 1 87 ? -0.602 -11.607 -7.046 1.00 75.62 87 SER A N 1
ATOM 716 C CA . SER A 1 87 ? 0.307 -12.044 -5.999 1.00 75.62 87 SER A CA 1
ATOM 717 C C . SER A 1 87 ? -0.360 -11.961 -4.618 1.00 75.62 87 SER A C 1
ATOM 719 O O . SER A 1 87 ? -1.451 -11.401 -4.455 1.00 75.62 87 SER A O 1
ATOM 721 N N . SER A 1 88 ? 0.294 -12.514 -3.597 1.00 81.38 88 SER A N 1
ATOM 722 C CA . SER A 1 88 ? -0.196 -12.400 -2.218 1.00 81.38 88 SER A CA 1
ATOM 723 C C . SER A 1 88 ? -0.024 -10.972 -1.689 1.00 81.38 88 SER A C 1
ATOM 725 O O . SER A 1 88 ? 0.914 -10.274 -2.077 1.00 81.38 88 SER A O 1
ATOM 727 N N . TRP A 1 89 ? -0.922 -10.544 -0.797 1.00 84.62 89 TRP A N 1
ATOM 728 C CA . TRP A 1 89 ? -0.777 -9.286 -0.057 1.00 84.62 89 TRP A CA 1
ATOM 729 C C . TRP A 1 89 ? 0.345 -9.392 0.986 1.00 84.62 89 TRP A C 1
ATOM 731 O O . TRP A 1 89 ? 0.576 -10.472 1.543 1.00 84.62 89 TRP A O 1
ATOM 741 N N . SER A 1 90 ? 1.016 -8.274 1.268 1.00 84.25 90 SER A N 1
ATOM 742 C CA . SER A 1 90 ? 1.948 -8.161 2.391 1.00 84.25 90 SER A CA 1
ATOM 743 C C . SER A 1 90 ? 1.218 -8.323 3.730 1.00 84.25 90 SER A C 1
ATOM 745 O O . SER A 1 90 ? -0.005 -8.141 3.817 1.00 84.25 90 SER A O 1
ATOM 747 N N . GLU A 1 91 ? 1.978 -8.667 4.769 1.00 74.44 91 GLU A N 1
ATOM 748 C CA . GLU A 1 91 ? 1.491 -8.629 6.157 1.00 74.44 91 GLU A CA 1
ATOM 749 C C . GLU A 1 91 ? 1.400 -7.207 6.712 1.00 74.44 91 GLU A C 1
ATOM 751 O O . GLU A 1 91 ? 2.079 -6.313 6.153 1.00 74.44 91 GLU A O 1
#

Sequence (91 aa):
SFFIRDIIKPDAPQCQYISANGTVTWTYPRTWSTPKSYFPLTFRVKVESTKKYKSKVYDADEQSIQIPKTGPKDKISVQARDRYYNSSWSE

Organism: Coturnix japonica (NCBI:txid93934)

Foldseek 3Di:
DDDVLQADEAAFWAWDADLVQQKIFTHGDPPDDDDCVVFQKKKKKWKQAPVPRDIDIDIGSHRMDRDPNHDPPIDIGMWIDTPVGPYDIYD

InterPro domains:
  IPR013783 Immunoglobulin-like fold [G3DSA:2.60.40.10] (10-91)
  IPR036116 Fibronectin type III superfamily [SSF49265] (9-91)
  IPR050676 Interleukin-12 [PTHR48485] (1-91)